Protein AF-A0A7V8NXF0-F1 (afdb_monomer)

InterPro domains:
  IPR005906 Lysine biosynthesis protein LysW [PF21344] (3-32)

Nearest PDB structures (foldseek):
  5eio-assembly1_C-2  TM=9.106E-01  e=7.520E-02  Thermus thermophilus
  5ein-assembly1_C  TM=7.577E-01  e=4.457E-02  Thermus thermophilus
  3wwn-assembly1_B-2  TM=8.208E-01  e=9.150E-02  Thermus thermophilus HB27
  5k2m-assembly1_F  TM=6.573E-01  e=1.189E-01  Thermococcus kodakarensis KOD1

Foldseek 3Di:
DPPPDDDQQDWDADPPPRWIWGFNDVVVTDIDTDDPPPDPDDDPDDDDPPDDDPDPDDDPDDPDDPDDDDD

Structure (mmCIF, N/CA/C/O backbone):
data_AF-A0A7V8NXF0-F1
#
_entry.id   AF-A0A7V8NXF0-F1
#
loop_
_atom_site.group_PDB
_atom_site.id
_atom_site.type_symbol
_atom_site.label_atom_id
_atom_site.label_alt_id
_atom_site.label_comp_id
_atom_site.label_asym_id
_atom_site.label_entity_id
_atom_site.label_seq_id
_atom_site.pdbx_PDB_ins_code
_a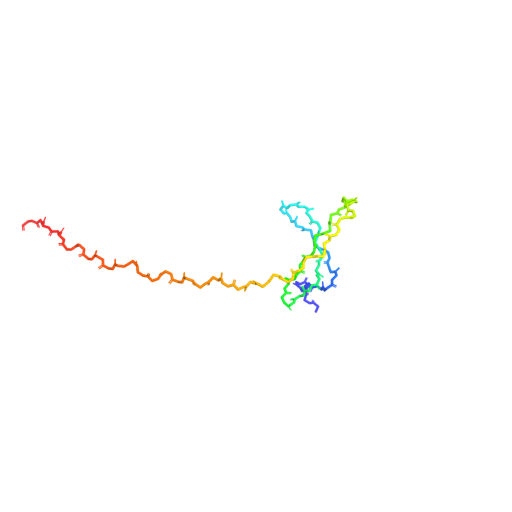tom_site.Cartn_x
_atom_site.Cartn_y
_atom_site.Cartn_z
_atom_site.occupancy
_atom_site.B_iso_or_equiv
_atom_site.auth_seq_id
_atom_site.auth_comp_id
_atom_site.auth_asym_id
_atom_site.auth_atom_id
_atom_site.pdbx_PDB_model_num
ATOM 1 N N . MET A 1 1 ? 17.917 -5.964 -13.799 1.00 63.00 1 MET A N 1
ATOM 2 C CA . MET A 1 1 ? 17.247 -4.749 -13.314 1.00 63.00 1 MET A CA 1
ATOM 3 C C . MET A 1 1 ? 16.011 -4.726 -14.165 1.00 63.00 1 MET A C 1
ATOM 5 O O . MET A 1 1 ? 16.028 -4.175 -15.260 1.00 63.00 1 MET A O 1
ATOM 9 N N . ASP A 1 2 ? 15.085 -5.581 -13.773 1.00 66.88 2 ASP A N 1
ATOM 10 C CA . ASP A 1 2 ? 13.829 -5.797 -14.456 1.00 66.88 2 ASP A CA 1
ATOM 11 C C . ASP A 1 2 ? 12.985 -4.594 -14.041 1.00 66.88 2 ASP A C 1
ATOM 13 O O . ASP A 1 2 ? 12.772 -4.372 -12.857 1.00 66.88 2 ASP A O 1
ATOM 17 N N . GLU A 1 3 ? 12.670 -3.728 -15.001 1.00 70.12 3 GLU A N 1
ATOM 18 C CA . GLU A 1 3 ? 12.032 -2.426 -14.744 1.00 70.12 3 GLU A CA 1
ATOM 19 C C . GLU A 1 3 ? 10.590 -2.581 -14.229 1.00 70.12 3 GLU A C 1
ATOM 21 O O . GLU A 1 3 ? 10.001 -1.630 -13.735 1.00 70.12 3 GLU A O 1
ATOM 26 N N . ASP A 1 4 ? 10.050 -3.797 -14.318 1.00 73.44 4 ASP A N 1
ATOM 27 C CA . ASP A 1 4 ? 8.704 -4.179 -13.903 1.00 73.44 4 ASP A CA 1
ATOM 28 C C . ASP A 1 4 ? 8.652 -4.839 -12.502 1.00 73.44 4 ASP A C 1
ATOM 30 O O . ASP A 1 4 ? 7.595 -5.322 -12.096 1.00 73.44 4 ASP A O 1
ATOM 34 N N . GLU A 1 5 ? 9.772 -4.930 -11.773 1.00 84.25 5 GLU A N 1
ATOM 35 C CA . GLU A 1 5 ? 9.811 -5.464 -10.401 1.00 84.25 5 GLU A CA 1
ATOM 36 C C . GLU A 1 5 ? 9.610 -4.342 -9.373 1.00 84.25 5 GLU A C 1
ATOM 38 O O . GLU A 1 5 ? 10.333 -3.350 -9.397 1.00 84.25 5 GLU A O 1
ATOM 43 N N . VAL A 1 6 ? 8.657 -4.530 -8.454 1.00 84.94 6 VAL A N 1
ATOM 44 C CA . VAL A 1 6 ? 8.397 -3.594 -7.348 1.00 84.94 6 VAL A CA 1
ATOM 45 C C . VAL A 1 6 ? 9.275 -3.922 -6.137 1.00 84.94 6 VAL A C 1
ATOM 47 O O . VAL A 1 6 ? 9.402 -5.090 -5.755 1.00 84.94 6 VAL A O 1
ATOM 50 N N . GLU A 1 7 ? 9.872 -2.902 -5.520 1.00 87.31 7 GLU A N 1
ATOM 51 C CA . GLU A 1 7 ? 10.702 -3.033 -4.311 1.00 87.31 7 GLU A CA 1
ATOM 52 C C . GLU A 1 7 ? 9.922 -2.620 -3.050 1.00 87.31 7 GLU A C 1
ATOM 54 O O . GLU A 1 7 ? 9.005 -1.804 -3.102 1.00 87.31 7 GLU A O 1
ATOM 59 N N . GLU A 1 8 ? 10.283 -3.188 -1.896 1.00 90.81 8 GLU A N 1
ATOM 60 C CA . GLU A 1 8 ? 9.756 -2.749 -0.598 1.00 90.81 8 GLU A CA 1
ATOM 61 C C . GLU A 1 8 ? 10.095 -1.265 -0.358 1.00 90.81 8 GLU A C 1
ATOM 63 O O . GLU A 1 8 ? 11.248 -0.848 -0.479 1.00 90.81 8 GLU A O 1
ATOM 68 N N . GLY A 1 9 ? 9.080 -0.469 -0.020 1.00 88.19 9 GLY A N 1
ATOM 69 C CA . GLY A 1 9 ? 9.154 0.984 0.130 1.00 88.19 9 GLY A CA 1
ATOM 70 C C . GLY A 1 9 ? 8.930 1.773 -1.165 1.00 88.19 9 GLY A C 1
ATOM 71 O O . GLY A 1 9 ? 9.038 3.001 -1.151 1.00 88.19 9 GLY A O 1
ATOM 72 N N . GLU A 1 10 ? 8.629 1.117 -2.290 1.00 90.56 10 GLU A N 1
ATOM 73 C CA . GLU A 1 10 ? 8.231 1.817 -3.512 1.00 90.56 10 GLU A CA 1
ATOM 74 C C . GLU A 1 10 ? 6.828 2.427 -3.365 1.00 90.56 10 GLU A C 1
ATOM 76 O O . GLU A 1 10 ? 5.905 1.770 -2.885 1.00 90.56 10 GLU A O 1
ATOM 81 N N . ILE A 1 11 ? 6.662 3.686 -3.790 1.00 90.81 11 ILE A N 1
ATOM 82 C CA . ILE A 1 11 ? 5.376 4.395 -3.756 1.00 90.81 11 ILE A CA 1
ATOM 83 C C . ILE A 1 11 ? 4.768 4.411 -5.158 1.00 90.81 11 ILE A C 1
ATOM 85 O O . ILE A 1 11 ? 5.363 4.924 -6.109 1.00 90.81 11 ILE A O 1
ATOM 89 N N . LEU A 1 12 ? 3.554 3.886 -5.267 1.00 88.81 12 LEU A N 1
ATOM 90 C CA . LEU A 1 12 ? 2.762 3.791 -6.483 1.00 88.81 12 LEU A CA 1
ATOM 91 C C . LEU A 1 12 ? 1.547 4.716 -6.390 1.00 88.81 12 LEU A C 1
ATOM 93 O O . LEU A 1 12 ? 0.949 4.879 -5.331 1.00 88.81 12 LEU A O 1
ATOM 97 N N . SER A 1 13 ? 1.139 5.297 -7.514 1.00 89.19 13 SER A N 1
ATOM 98 C CA . SER A 1 13 ? -0.091 6.092 -7.591 1.00 89.19 13 SER A CA 1
ATOM 99 C C . SER A 1 13 ? -1.185 5.276 -8.269 1.00 89.19 13 SER A C 1
ATOM 101 O O . SER A 1 13 ? -1.015 4.842 -9.412 1.00 89.19 13 SER A O 1
ATOM 103 N N . CYS A 1 14 ? -2.316 5.079 -7.593 1.00 86.75 14 CYS A N 1
ATOM 104 C CA . CYS A 1 14 ? -3.455 4.382 -8.174 1.00 86.75 14 CYS A CA 1
ATOM 105 C C . CYS A 1 14 ? -4.117 5.265 -9.251 1.00 86.75 14 CYS A C 1
ATOM 107 O O . CYS A 1 14 ? -4.620 6.343 -8.931 1.00 86.75 14 CYS A O 1
ATOM 109 N N . PRO A 1 15 ? -4.175 4.838 -10.525 1.00 88.62 15 PRO A N 1
ATOM 110 C CA . PRO A 1 15 ? -4.742 5.652 -11.601 1.00 88.62 15 PRO A CA 1
ATOM 111 C C . PRO A 1 15 ? -6.274 5.778 -11.548 1.00 88.62 15 PRO A C 1
ATOM 113 O O . PRO A 1 15 ? -6.837 6.577 -12.293 1.00 88.62 15 PRO A O 1
ATOM 116 N N . GLU A 1 16 ? -6.954 4.982 -10.717 1.00 90.75 16 GLU A N 1
ATOM 117 C CA . GLU A 1 16 ? -8.419 4.977 -10.605 1.00 90.75 16 GLU A CA 1
ATOM 118 C C . GLU A 1 16 ? -8.935 5.887 -9.488 1.00 90.75 16 GLU A C 1
ATOM 120 O O . GLU A 1 16 ? -9.964 6.540 -9.660 1.00 90.75 16 GLU A O 1
ATOM 125 N N . CYS A 1 17 ? -8.233 5.928 -8.352 1.00 86.75 17 CYS A N 1
ATOM 126 C CA . CYS A 1 17 ? -8.652 6.675 -7.164 1.00 86.75 17 CYS A CA 1
ATOM 127 C C . CYS A 1 17 ? -7.666 7.763 -6.730 1.00 86.75 17 CYS A C 1
ATOM 129 O O . CYS A 1 17 ? -7.926 8.445 -5.744 1.00 86.75 17 CYS A O 1
ATOM 131 N N . GLU A 1 18 ? -6.556 7.928 -7.456 1.00 86.25 18 GLU A N 1
ATOM 132 C CA . GLU A 1 18 ? -5.520 8.937 -7.197 1.00 86.25 18 GLU A CA 1
ATOM 133 C C . GLU A 1 18 ? -4.856 8.807 -5.809 1.00 86.25 18 GLU A C 1
ATOM 135 O O . GLU A 1 18 ? -4.196 9.734 -5.353 1.00 86.25 18 GLU A O 1
ATOM 140 N N . SER A 1 19 ? -4.993 7.652 -5.148 1.00 85.19 19 SER A N 1
ATOM 141 C CA . SER A 1 19 ? -4.336 7.359 -3.869 1.00 85.19 19 SER A CA 1
ATOM 142 C C . SER A 1 19 ? -2.861 7.012 -4.058 1.00 85.19 19 SER A C 1
ATOM 144 O O . SER A 1 19 ? -2.496 6.331 -5.023 1.00 85.19 19 SER A O 1
ATOM 146 N N . GLU A 1 20 ? -2.027 7.430 -3.109 1.00 91.75 20 GLU A N 1
ATOM 147 C CA . GLU A 1 20 ? -0.629 7.014 -3.009 1.00 91.75 20 GLU A CA 1
ATOM 148 C C . GLU A 1 20 ? -0.553 5.730 -2.171 1.00 91.75 20 GLU A C 1
ATOM 150 O O . GLU A 1 20 ? -1.201 5.615 -1.133 1.00 91.75 20 GLU A O 1
ATOM 155 N N . LEU A 1 21 ? 0.180 4.729 -2.654 1.00 89.44 21 LEU A N 1
ATOM 156 C CA . LEU A 1 21 ? 0.264 3.393 -2.068 1.00 89.44 21 LEU A CA 1
ATOM 157 C C . LEU A 1 21 ? 1.733 3.005 -1.897 1.00 89.44 21 LEU A C 1
ATOM 159 O O . LEU A 1 21 ? 2.477 3.042 -2.871 1.00 89.44 21 LEU A O 1
ATOM 163 N N . GLU A 1 22 ? 2.155 2.599 -0.705 1.00 90.94 22 GLU A N 1
ATOM 164 C CA . GLU A 1 22 ? 3.506 2.081 -0.449 1.00 90.94 22 GLU A CA 1
ATOM 165 C C . GLU A 1 22 ? 3.530 0.553 -0.481 1.00 90.94 22 GLU A C 1
ATOM 167 O O . GLU A 1 22 ? 2.673 -0.099 0.116 1.00 90.94 22 GLU A O 1
ATOM 172 N N . VAL A 1 23 ? 4.543 -0.030 -1.121 1.00 93.06 23 VAL A N 1
ATOM 173 C CA . VAL A 1 23 ? 4.799 -1.474 -1.103 1.00 93.06 23 VAL A CA 1
ATOM 174 C C . VAL A 1 23 ? 5.438 -1.881 0.225 1.00 93.06 23 VAL A C 1
ATOM 176 O O . VAL A 1 23 ? 6.619 -1.637 0.446 1.00 93.06 23 VAL A O 1
ATOM 179 N N . SER A 1 24 ? 4.698 -2.564 1.098 1.00 89.88 24 SER A N 1
ATOM 180 C CA . SER A 1 24 ? 5.227 -3.037 2.388 1.00 89.88 24 SER A CA 1
ATOM 181 C C . SER A 1 24 ? 5.747 -4.477 2.351 1.00 89.88 24 SER A C 1
ATOM 183 O O . SER A 1 24 ? 6.503 -4.882 3.229 1.00 89.88 24 SER A O 1
ATOM 185 N N . GLN A 1 25 ? 5.328 -5.273 1.361 1.00 92.25 25 GLN A N 1
ATOM 186 C CA . GLN A 1 25 ? 5.785 -6.649 1.140 1.00 92.25 25 GLN A CA 1
ATOM 187 C C . GLN A 1 25 ? 5.599 -7.033 -0.335 1.00 92.25 25 GLN A C 1
ATOM 189 O O . GLN A 1 25 ? 4.639 -6.597 -0.964 1.00 92.25 25 GLN A O 1
ATOM 194 N N . THR A 1 26 ? 6.482 -7.873 -0.890 1.00 89.88 26 THR A N 1
ATOM 195 C CA . THR A 1 26 ? 6.457 -8.293 -2.312 1.00 89.88 26 THR A CA 1
ATOM 196 C C . THR A 1 26 ? 6.064 -9.762 -2.536 1.00 89.88 26 THR A C 1
ATOM 198 O O . THR A 1 26 ? 5.841 -10.190 -3.671 1.00 89.88 26 THR A O 1
ATOM 201 N N . HIS A 1 27 ? 5.973 -10.564 -1.471 1.00 86.44 27 HIS A N 1
ATOM 202 C CA . HIS A 1 27 ? 5.582 -11.974 -1.541 1.00 86.44 27 HIS A CA 1
ATOM 203 C C . HIS A 1 27 ? 4.869 -12.444 -0.267 1.00 86.44 27 HIS A C 1
ATOM 205 O O . HIS A 1 27 ? 5.542 -12.815 0.703 1.00 86.44 27 HIS A O 1
ATOM 211 N N . PRO A 1 28 ? 3.526 -12.504 -0.263 1.00 89.75 28 PRO A N 1
ATOM 212 C CA . PRO A 1 28 ? 2.572 -11.863 -1.188 1.00 89.75 28 PRO A CA 1
ATOM 213 C C . PRO A 1 28 ? 2.687 -10.329 -1.204 1.00 89.75 28 PRO A C 1
ATOM 215 O O . PRO A 1 28 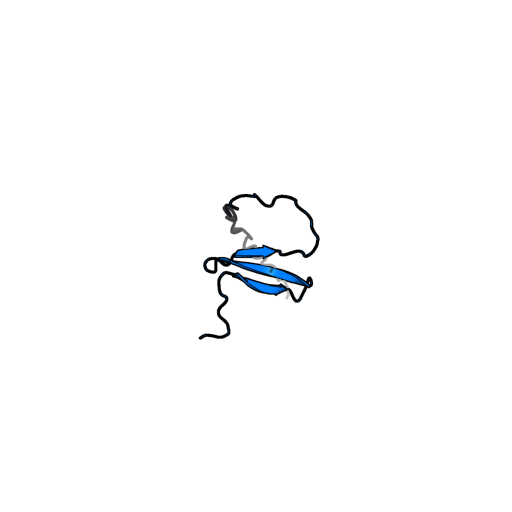? 3.312 -9.748 -0.321 1.00 89.75 28 PRO A O 1
ATOM 218 N N . VAL A 1 29 ? 2.113 -9.683 -2.223 1.00 88.62 29 VAL A N 1
ATOM 219 C CA . VAL A 1 29 ? 2.149 -8.217 -2.324 1.00 88.62 29 VAL A CA 1
ATOM 220 C C . VAL A 1 29 ? 1.186 -7.605 -1.313 1.00 88.62 29 VAL A C 1
ATOM 222 O O . VAL A 1 29 ? -0.002 -7.923 -1.332 1.00 88.62 29 VAL A O 1
ATOM 225 N N . HIS A 1 30 ? 1.705 -6.722 -0.467 1.00 89.81 30 HIS A N 1
ATOM 226 C CA . HIS A 1 30 ? 0.932 -5.933 0.484 1.00 89.81 30 HIS A CA 1
ATOM 227 C C . HIS A 1 30 ? 1.205 -4.446 0.243 1.00 89.81 30 HIS A C 1
ATOM 229 O O . HIS A 1 30 ? 2.359 -4.058 0.042 1.00 89.81 30 HIS A O 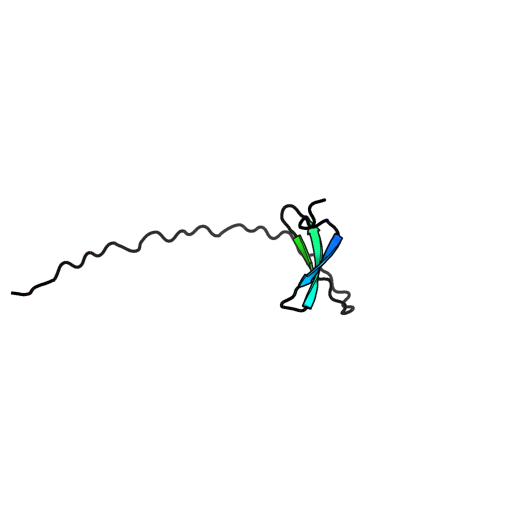1
ATOM 235 N N . LEU A 1 31 ? 0.144 -3.638 0.228 1.00 90.56 31 LEU A N 1
ATOM 236 C CA . LEU A 1 31 ? 0.194 -2.207 -0.063 1.00 90.56 31 LEU A CA 1
ATOM 237 C C . LEU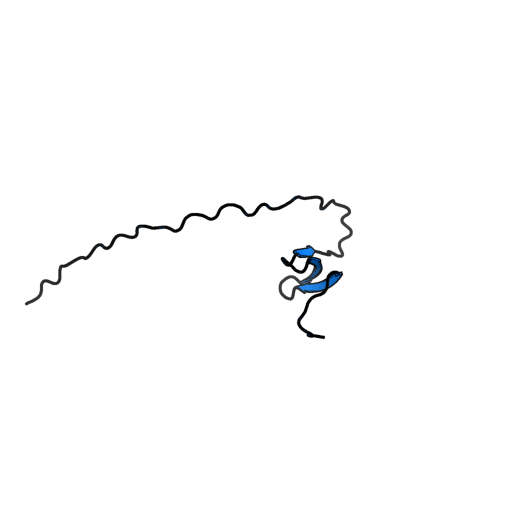 A 1 31 ? -0.477 -1.428 1.068 1.00 90.56 31 LEU A C 1
ATOM 239 O O . LEU A 1 31 ? -1.577 -1.791 1.479 1.00 90.56 31 LEU A O 1
ATOM 243 N N . ASN A 1 32 ? 0.151 -0.343 1.511 1.00 88.81 32 ASN A N 1
ATOM 244 C CA . ASN A 1 32 ? -0.399 0.566 2.517 1.00 88.81 32 ASN A CA 1
ATOM 245 C C . ASN A 1 32 ? -0.818 1.882 1.858 1.00 88.81 32 ASN A C 1
ATOM 247 O O . ASN A 1 32 ? -0.077 2.415 1.033 1.00 88.81 32 ASN A O 1
ATOM 251 N N . VAL A 1 33 ? -1.983 2.423 2.217 1.00 90.12 33 VAL A N 1
ATOM 252 C CA . VAL A 1 33 ? -2.454 3.703 1.673 1.00 90.12 33 VAL A CA 1
ATOM 253 C C . VAL A 1 33 ? -1.762 4.853 2.397 1.00 90.12 33 VAL A C 1
ATOM 255 O O . VAL A 1 33 ? -1.886 5.002 3.606 1.00 90.12 33 VAL A O 1
ATOM 258 N N . ILE A 1 34 ? -1.063 5.700 1.648 1.00 84.19 34 ILE A N 1
ATOM 259 C CA . ILE A 1 34 ? -0.512 6.960 2.139 1.00 84.19 34 ILE A CA 1
ATOM 260 C C . ILE A 1 34 ? -1.511 8.054 1.750 1.00 84.19 34 ILE A C 1
ATOM 262 O O . ILE A 1 34 ? -1.574 8.469 0.596 1.00 84.19 34 ILE A O 1
ATOM 266 N N . SER A 1 35 ? -2.336 8.504 2.691 1.00 72.25 35 SER A N 1
ATOM 267 C CA . SER A 1 35 ? -3.166 9.699 2.489 1.00 72.25 35 SER A CA 1
ATOM 268 C C . SER A 1 35 ? -2.432 10.934 3.035 1.00 72.25 35 SER A C 1
ATOM 270 O O . SER A 1 35 ? -1.901 10.885 4.139 1.00 72.25 35 SER A O 1
ATOM 272 N N . ASP A 1 36 ? -2.396 12.043 2.277 1.00 60.34 36 ASP A N 1
ATOM 273 C CA . ASP A 1 36 ? -1.797 13.338 2.698 1.00 60.34 36 ASP A CA 1
ATOM 274 C C . ASP A 1 36 ? -2.662 14.088 3.737 1.00 60.34 36 ASP A C 1
ATOM 276 O O . ASP A 1 36 ? -2.253 15.105 4.302 1.00 60.34 36 ASP A O 1
ATOM 280 N N . ASP A 1 37 ? -3.868 13.587 4.018 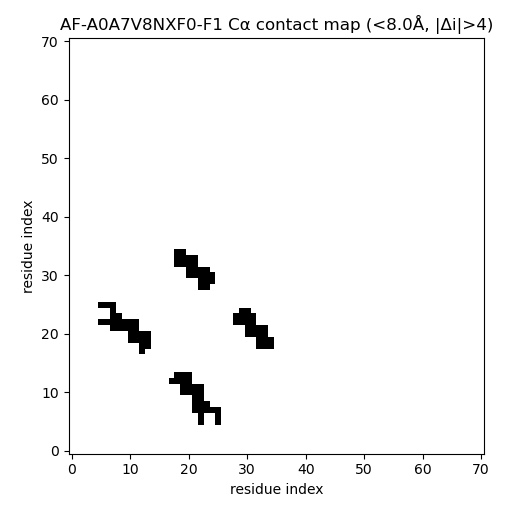1.00 54.84 37 ASP A N 1
ATOM 281 C CA . ASP A 1 37 ? -4.696 14.082 5.112 1.00 54.84 37 ASP A CA 1
ATOM 282 C C . ASP A 1 37 ? -4.063 13.660 6.445 1.00 54.84 37 ASP A C 1
ATOM 284 O O . ASP A 1 37 ? -3.970 12.481 6.773 1.00 54.84 37 ASP A O 1
ATOM 288 N N . LEU A 1 38 ? -3.595 14.661 7.191 1.00 54.22 38 LEU A N 1
ATOM 289 C CA . LEU A 1 38 ? -3.079 14.596 8.559 1.00 54.22 38 LEU A CA 1
ATOM 290 C C . LEU A 1 38 ? -4.120 14.026 9.546 1.00 54.22 38 LEU A C 1
ATOM 292 O O . LEU A 1 38 ? -4.617 14.760 10.403 1.00 54.22 38 LEU A O 1
ATOM 296 N N . ASP A 1 39 ? -4.431 12.740 9.448 1.00 49.84 39 ASP A N 1
ATOM 297 C CA . ASP A 1 39 ? -5.275 12.026 10.399 1.00 49.84 39 ASP A CA 1
ATOM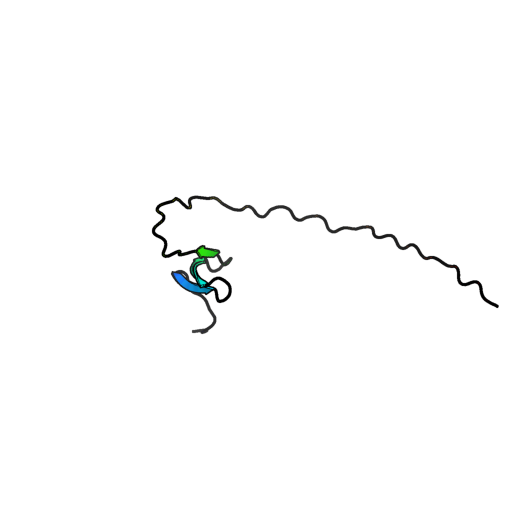 298 C C . ASP A 1 39 ? -4.393 11.057 11.202 1.00 49.84 39 ASP A C 1
ATOM 300 O O . ASP A 1 39 ? -3.943 10.017 10.729 1.00 49.84 39 ASP A O 1
ATOM 304 N N . GLU A 1 40 ? -4.059 11.472 12.428 1.00 53.91 40 GLU A N 1
ATOM 305 C CA . GLU A 1 40 ? -3.333 10.696 13.443 1.00 53.91 40 GLU A CA 1
ATOM 306 C C . GLU A 1 40 ? -4.192 9.544 14.022 1.00 53.91 40 GLU A C 1
ATOM 308 O O . GLU A 1 40 ? -4.210 9.346 15.238 1.00 53.91 40 GLU A O 1
ATOM 313 N N . GLU A 1 41 ? -4.909 8.773 13.202 1.00 50.06 41 GLU A N 1
ATOM 314 C CA . GLU A 1 41 ? -5.737 7.654 13.674 1.00 50.06 41 GLU A CA 1
ATOM 315 C C . GLU A 1 41 ? -5.223 6.308 13.127 1.00 50.06 41 GLU A C 1
ATOM 317 O O . GLU A 1 41 ? -5.597 5.854 12.057 1.00 50.06 41 GLU A O 1
ATOM 322 N N . GLU A 1 42 ? -4.300 5.720 13.902 1.00 54.00 42 GLU A N 1
ATOM 323 C CA . GLU A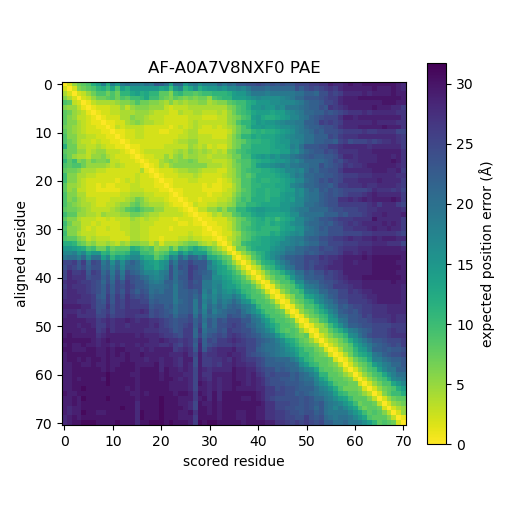 1 42 ? -4.211 4.285 14.233 1.00 54.00 42 GLU A CA 1
ATOM 324 C C . GLU A 1 42 ? -4.677 3.276 13.159 1.00 54.00 42 GLU A C 1
ATOM 326 O O . GLU A 1 42 ? -5.833 2.876 13.144 1.00 54.00 42 GLU A O 1
ATOM 331 N N . GLU A 1 43 ? -3.745 2.740 12.362 1.00 53.09 43 GLU A N 1
ATOM 332 C CA . GLU A 1 43 ? -3.941 1.451 11.675 1.00 53.09 43 GLU A CA 1
ATOM 333 C C . GLU A 1 43 ? -3.050 0.379 12.324 1.00 53.09 43 GLU A C 1
ATOM 335 O O . GLU A 1 43 ? -1.990 -0.003 11.825 1.00 53.09 43 GLU A O 1
ATOM 340 N N . GLU A 1 44 ? -3.487 -0.080 13.500 1.00 55.75 44 GLU A N 1
ATOM 341 C CA . GLU A 1 44 ? -3.097 -1.364 14.086 1.00 55.75 44 GLU A CA 1
ATOM 342 C C . GLU A 1 44 ? -4.288 -2.335 13.935 1.00 55.75 44 GLU A C 1
ATOM 344 O O . GLU A 1 44 ? -5.006 -2.588 14.894 1.00 55.75 44 GLU A O 1
ATOM 349 N N . GLU A 1 45 ? -4.526 -2.865 12.730 1.00 49.62 45 GLU A N 1
ATOM 350 C CA . GLU A 1 45 ? -5.487 -3.962 12.485 1.00 49.62 45 GLU A CA 1
ATOM 351 C C . GLU A 1 45 ? -4.814 -4.988 11.552 1.00 49.62 45 GLU A C 1
ATOM 353 O O . GLU A 1 45 ? -4.551 -4.720 10.385 1.00 49.62 45 GLU A O 1
ATOM 358 N N . GLU A 1 46 ? -4.163 -6.005 12.119 1.00 46.84 46 GLU A N 1
ATOM 359 C CA . GLU A 1 46 ? -4.690 -7.357 12.387 1.00 46.84 46 GLU A CA 1
ATOM 360 C C . GLU A 1 46 ? -4.711 -8.253 11.131 1.00 46.84 46 GLU A C 1
ATOM 362 O O . GLU A 1 46 ? -5.328 -7.950 10.115 1.00 46.84 46 GLU A O 1
ATOM 367 N N . GLU A 1 47 ? -3.998 -9.383 11.228 1.00 51.56 47 GLU A N 1
ATOM 368 C CA . GLU A 1 47 ? -3.973 -10.497 10.275 1.00 51.56 47 GLU A CA 1
ATOM 369 C C . GLU A 1 47 ? -5.363 -10.811 9.695 1.00 51.56 47 GLU A C 1
ATOM 371 O O . GLU A 1 47 ? -6.216 -11.385 10.368 1.00 51.56 47 GLU A O 1
ATOM 376 N N . SER A 1 48 ? -5.573 -10.543 8.405 1.00 44.94 48 SER A N 1
ATOM 377 C CA . SER A 1 48 ? -6.699 -11.137 7.684 1.00 44.94 48 SER A CA 1
ATOM 378 C C . SER A 1 48 ? -6.371 -12.591 7.326 1.00 44.94 48 SER A C 1
ATOM 380 O O . SER A 1 48 ? -5.781 -12.907 6.291 1.00 44.94 48 SER A O 1
ATOM 382 N N . GLU A 1 49 ? -6.773 -13.510 8.206 1.00 53.22 49 GLU A N 1
ATOM 383 C CA . GLU A 1 49 ? -6.923 -14.928 7.886 1.00 53.22 49 GLU A CA 1
ATOM 384 C C . GLU A 1 49 ? -8.009 -15.094 6.800 1.00 53.22 49 GLU A C 1
ATOM 386 O O . GLU A 1 49 ? -9.188 -15.276 7.101 1.00 53.22 49 GLU A O 1
ATOM 391 N N . VAL A 1 50 ? -7.636 -15.052 5.513 1.00 55.59 50 VAL A N 1
ATOM 392 C CA . VAL A 1 50 ? -8.512 -15.518 4.419 1.00 55.59 50 VAL A CA 1
ATOM 393 C C . VAL A 1 50 ? -8.556 -17.048 4.456 1.00 55.59 50 VAL A C 1
ATOM 395 O O . VAL A 1 50 ? -7.831 -17.756 3.755 1.00 55.59 50 VAL A O 1
ATOM 398 N N . GLY A 1 51 ? -9.403 -17.558 5.343 1.00 53.69 51 GLY A N 1
ATOM 399 C CA . GLY A 1 51 ? -9.980 -18.888 5.279 1.00 53.69 51 GLY A CA 1
ATOM 400 C C . GLY A 1 51 ? -11.443 -18.788 4.851 1.00 53.69 51 GLY A C 1
ATOM 401 O O . GLY A 1 51 ? -12.140 -17.874 5.270 1.00 53.69 51 GLY A O 1
ATOM 402 N N . GLU A 1 52 ? -11.885 -19.780 4.078 1.00 56.50 52 GLU A N 1
ATOM 403 C CA . GLU A 1 52 ? -13.279 -20.034 3.680 1.00 56.50 52 GLU A CA 1
ATOM 404 C C . GLU A 1 52 ? -13.779 -19.292 2.425 1.00 56.50 52 GLU A C 1
ATOM 406 O O . GLU A 1 52 ? -14.503 -18.312 2.491 1.00 56.50 52 GLU A O 1
ATOM 411 N N . ASP A 1 53 ? -13.480 -19.864 1.255 1.00 53.44 53 ASP A N 1
ATOM 412 C CA . ASP A 1 53 ? -14.519 -20.045 0.234 1.00 53.44 53 ASP A CA 1
ATOM 413 C C . ASP A 1 53 ? -14.377 -21.468 -0.321 1.00 53.44 53 ASP A C 1
ATOM 415 O O . ASP A 1 53 ? -13.592 -21.776 -1.221 1.00 53.44 53 ASP A O 1
ATOM 419 N N . GLY A 1 54 ? -15.027 -22.385 0.388 1.00 59.59 54 GLY A N 1
ATOM 420 C CA . GLY A 1 54 ? -15.211 -23.765 -0.012 1.00 59.59 54 GLY A CA 1
ATOM 421 C C . GLY A 1 54 ? -16.694 -24.005 -0.211 1.00 59.59 54 GLY A C 1
ATOM 422 O O . GLY A 1 54 ? -17.338 -24.492 0.708 1.00 59.59 54 GLY A O 1
ATOM 423 N N . ASP A 1 55 ? -17.210 -23.686 -1.395 1.00 61.81 55 ASP A N 1
ATOM 424 C CA . ASP A 1 55 ? -18.477 -24.229 -1.887 1.00 61.81 55 ASP A CA 1
ATOM 425 C C . ASP A 1 55 ? -18.481 -24.215 -3.424 1.00 61.81 55 ASP A C 1
ATOM 427 O O . ASP A 1 55 ? -18.993 -23.316 -4.087 1.00 61.81 55 ASP A O 1
ATOM 431 N N . TYR A 1 56 ? -17.834 -25.221 -4.019 1.00 61.22 56 TYR A N 1
ATOM 432 C CA . TYR A 1 56 ? -18.123 -25.572 -5.406 1.00 61.22 56 TYR A CA 1
ATOM 433 C C . TYR A 1 56 ? -19.540 -26.143 -5.422 1.00 61.22 56 TYR A C 1
ATOM 435 O O . TYR A 1 56 ? -19.741 -27.276 -4.987 1.00 61.22 56 TYR A O 1
ATOM 443 N N . LEU A 1 57 ? -20.492 -25.346 -5.905 1.00 58.38 57 LEU A N 1
ATOM 444 C CA . LEU A 1 57 ? -21.859 -25.760 -6.205 1.00 58.38 57 LEU A CA 1
ATOM 445 C C . LEU A 1 57 ? -21.830 -26.921 -7.215 1.00 58.38 57 LEU A C 1
ATOM 447 O O . LEU A 1 57 ? -21.700 -26.719 -8.423 1.00 58.38 57 LEU A O 1
ATOM 451 N N . ASP A 1 58 ? -21.888 -28.140 -6.690 1.00 66.44 58 ASP A N 1
ATOM 452 C CA . ASP A 1 58 ? -22.373 -29.330 -7.381 1.00 66.44 58 ASP A CA 1
ATOM 453 C C . ASP A 1 58 ? -23.909 -29.261 -7.385 1.00 66.44 58 ASP A C 1
ATOM 455 O O . ASP A 1 58 ? -24.492 -28.797 -6.405 1.00 66.44 58 ASP A O 1
ATOM 459 N N . GLU A 1 59 ? -24.537 -29.751 -8.460 1.00 61.34 59 GLU A N 1
ATOM 460 C CA . GLU A 1 59 ? -25.988 -29.998 -8.592 1.00 61.34 59 GLU A CA 1
ATOM 461 C C . GLU A 1 59 ? -26.844 -28.953 -9.351 1.00 61.34 59 GLU A C 1
ATOM 463 O O . GLU A 1 59 ? -27.845 -28.457 -8.846 1.00 61.34 59 GLU A O 1
ATOM 468 N N . GLU A 1 60 ? -26.548 -28.731 -10.640 1.00 59.34 60 GLU A N 1
ATOM 469 C CA . GLU A 1 60 ? -27.621 -28.525 -11.641 1.00 59.34 60 GLU A CA 1
ATOM 470 C C . GLU A 1 60 ? -27.692 -29.739 -12.582 1.00 59.34 60 GLU A C 1
ATOM 472 O O . GLU A 1 60 ? -27.161 -29.754 -13.691 1.00 59.34 60 GLU A O 1
ATOM 477 N N . GLU A 1 61 ? -28.257 -30.809 -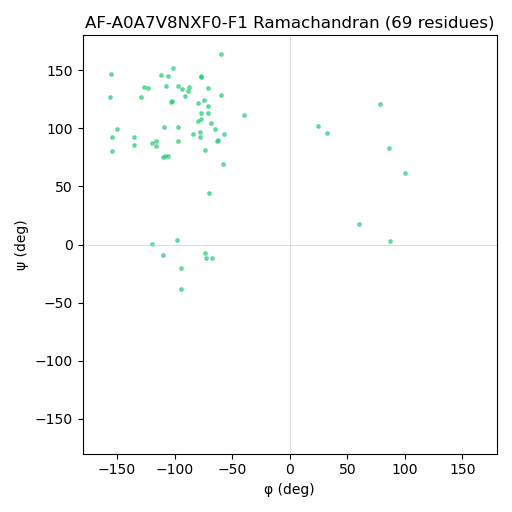12.016 1.00 58.62 61 GLU A N 1
ATOM 478 C CA . GLU A 1 61 ? -29.346 -31.632 -12.566 1.00 58.62 61 GLU A CA 1
ATOM 479 C C . GLU A 1 61 ? -29.511 -31.628 -14.104 1.00 58.62 61 GLU A C 1
ATOM 481 O O . GLU A 1 61 ? -30.097 -30.726 -14.706 1.00 58.62 61 GLU A O 1
ATOM 486 N N . GLU A 1 62 ? -29.024 -32.699 -14.740 1.00 61.00 62 GLU A N 1
ATOM 487 C CA . GLU A 1 62 ? -29.389 -33.115 -16.098 1.00 61.00 62 GLU A CA 1
ATOM 488 C C . GLU A 1 62 ? -30.889 -33.477 -16.169 1.00 61.00 62 GLU A C 1
ATOM 490 O O . GLU A 1 62 ? -31.253 -34.639 -16.017 1.00 61.00 62 GLU A O 1
ATOM 495 N N . GLU A 1 63 ? -31.771 -32.515 -16.450 1.00 55.97 63 GLU A N 1
ATOM 496 C CA . GLU A 1 63 ? -33.156 -32.814 -16.849 1.00 55.97 63 GLU A CA 1
ATOM 497 C C . GLU A 1 63 ? -33.273 -32.769 -18.383 1.00 55.97 63 GLU A C 1
ATOM 499 O O . GLU A 1 63 ? -33.536 -31.739 -19.005 1.00 55.97 63 GLU A O 1
ATOM 504 N N . GLU A 1 64 ? -33.025 -33.926 -18.997 1.00 54.22 64 GLU A N 1
ATOM 505 C CA . GLU A 1 64 ? -33.316 -34.263 -20.391 1.00 54.22 64 GLU A CA 1
ATOM 506 C C . GLU A 1 64 ? -34.840 -34.261 -20.622 1.00 54.22 64 GLU A C 1
ATOM 508 O O . GLU A 1 64 ? -35.539 -35.222 -20.304 1.00 54.22 64 GLU A O 1
ATOM 513 N N . TYR A 1 65 ? -35.386 -33.180 -21.184 1.00 58.34 65 TYR A N 1
ATOM 514 C CA . TYR A 1 65 ? -36.757 -33.175 -21.707 1.00 58.34 65 TYR A CA 1
ATOM 515 C C . TYR A 1 65 ? -36.762 -33.738 -23.138 1.00 58.34 65 TYR A C 1
ATOM 517 O O . TYR A 1 65 ? -36.531 -33.015 -24.107 1.00 58.34 65 TYR A O 1
ATOM 525 N N . GLU A 1 66 ? -37.040 -35.037 -23.277 1.00 58.56 66 GLU A N 1
ATOM 526 C CA . GLU A 1 66 ? -37.496 -35.636 -24.536 1.00 58.56 66 GLU A CA 1
ATOM 527 C C . GLU A 1 66 ? -38.996 -35.337 -24.741 1.00 58.56 66 GLU A C 1
ATOM 529 O O . GLU A 1 66 ? -39.854 -36.048 -24.223 1.00 58.56 66 GLU A O 1
ATOM 534 N N . GLU A 1 67 ? -39.340 -34.306 -25.517 1.00 55.94 67 GLU A N 1
ATOM 535 C CA . GLU A 1 67 ? -40.628 -34.248 -26.230 1.00 55.94 67 GLU A CA 1
ATOM 536 C C . GLU A 1 67 ? -40.502 -33.350 -27.472 1.00 55.94 67 GLU A C 1
ATOM 538 O O . GLU A 1 67 ? -40.697 -32.139 -27.407 1.00 55.94 67 GLU A O 1
ATOM 543 N N . GLU A 1 68 ? -40.181 -33.945 -28.622 1.00 55.97 68 GLU A N 1
ATOM 544 C CA . GLU A 1 68 ? -40.478 -33.348 -29.930 1.00 55.97 68 GLU A CA 1
ATOM 545 C C . GLU A 1 68 ? -41.407 -34.326 -30.672 1.00 55.97 68 GLU A C 1
ATOM 547 O O . GLU A 1 68 ? -40.981 -35.270 -31.339 1.00 55.97 68 GLU A O 1
ATOM 552 N N . ASP A 1 69 ? -42.707 -34.158 -30.427 1.00 62.38 69 ASP A N 1
ATOM 553 C CA . ASP A 1 69 ? -43.814 -34.699 -31.218 1.00 62.38 69 ASP A CA 1
ATOM 554 C C . ASP A 1 69 ? -43.985 -33.794 -32.435 1.00 62.38 69 ASP A C 1
ATOM 556 O O . ASP A 1 69 ? -44.473 -32.703 -32.198 1.00 62.38 69 ASP A O 1
ATOM 560 N N . GLU A 1 70 ? -43.603 -34.193 -33.664 1.00 59.00 70 GLU A N 1
ATOM 561 C CA . GLU A 1 70 ? -44.190 -33.689 -34.932 1.00 59.00 70 GLU A CA 1
ATOM 562 C C . GLU A 1 70 ? -44.007 -34.697 -36.114 1.00 59.00 70 GLU A C 1
ATOM 564 O O . GLU A 1 70 ? -42.882 -35.069 -36.454 1.00 59.00 70 GLU A O 1
ATOM 569 N N . GLU A 1 71 ? -45.137 -35.038 -36.775 1.00 51.41 71 GLU A N 1
ATOM 570 C CA . GLU A 1 71 ? -45.374 -35.649 -38.126 1.00 51.41 71 GLU A CA 1
ATOM 571 C C . GLU A 1 71 ? -45.616 -37.177 -38.275 1.00 51.41 71 GLU A C 1
ATOM 573 O O . GLU A 1 71 ? -44.674 -37.973 -38.510 1.00 51.41 71 GLU A O 1
#

Organism: NCBI:txid2741543

Secondary structure (DSSP, 8-state):
--TTPPPTT-EEE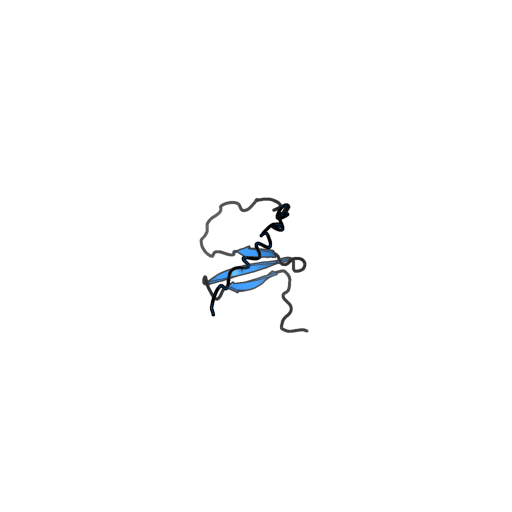-TTT--EEEEEEETTEEEEEE-SS----------------------------------

Sequence (71 aa):
MDEDEVEEGEILSCPECESELEVSQTHPVHLNVISDDLDEEEEEEEESEVGEDGDYLDEEEEEEYEEEDEE

Mean predicted aligned error: 17.32 Å

Solvent-accessible surface area (backbone atoms only — not comparable to full-atom values): 5294 Å² total; per-residue (Å²): 134,66,90,86,64,82,52,75,72,41,75,46,74,40,92,87,78,72,45,37,31,32,26,75,35,76,83,71,75,39,74,44,82,53,69,92,68,91,67,96,70,84,88,87,76,77,88,80,79,90,70,87,90,84,76,84,85,78,82,86,74,90,78,83,81,88,78,86,89,86,137

pLDDT: mean 70.72, std 16.26, range [44.94, 93.06]

Radius of gyration: 24.79 Å; Cα contacts (8 Å, |Δi|>4): 53; chains: 1; bounding box: 63×50×52 Å